Protein AF-A0A1B6G6B0-F1 (afdb_monomer_lite)

Organism: NCBI:txid1464854

Secondary structure (DSSP, 8-state):
-HHHHHHTTS---HHHHHHHHHHHHHHB-TTS-BPPPTTTS-SS---HHHHHHHHHHHHHHHHHHH---SHHHHHHHHHHHHHHHHHTTT--SHHHHHHHHHHHHH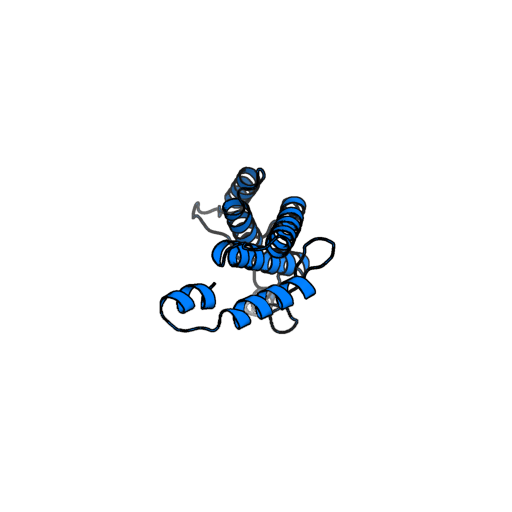TT-TTHHHHHHHHHHTSB-TTS-B--PPPPPTTGGGTSTT----

pLDDT: mean 80.86, std 14.21, range [38.62, 95.31]

InterPro domains:
  IPR008930 Terpenoid cyclases/protein prenyltransferase alpha-alpha toroid [SSF48239] (2-138)
  IPR011626 Alpha-macroglobulin-like, TED domain [PF07678] (2-141)
  IPR050473 Alpha-2-macroglobulin/Complement system [PTHR11412] (2-143)

Radius of gyration: 18.9 Å; chains: 1; bounding box: 62×33×46 Å

Sequence (150 aa):
DILSKAQSYLGIDPDILSQVKEWIRKRQKKDGSISPCALEASIDNATEMNQKIQMTAETLSTMITIGVESEEDNELVLKARYFLERNIYHVNDGCPLAMMSHALVLSNSELASLAMERLGNVSTNEEGDFGWPRPPENTDWLYEEGVSQT

Foldseek 3Di:
DVVLVCVVVDVDDVVVVVVVLVVQLVQQDPQLWHFDDPVPPDPAPDDSLLRRLLVLLVVLLVLLVSNDDDPSSVVSNVSSLNNLLVCVVVDLALNSLVSSLVSCVSVVHPCNVVSVVSNQVQQQDPVGDGHGDRDDDPPVVVPPPPPDDD

Structure (mmCIF, N/CA/C/O backbone):
data_AF-A0A1B6G6B0-F1
#
_entry.id   AF-A0A1B6G6B0-F1
#
loop_
_atom_site.group_PDB
_atom_site.id
_atom_site.type_symbol
_atom_site.label_atom_id
_atom_site.label_alt_id
_atom_site.label_comp_id
_atom_site.label_asym_id
_atom_site.label_entity_id
_atom_site.label_seq_id
_atom_site.pdbx_PDB_ins_code
_atom_site.Cartn_x
_atom_site.Cartn_y
_atom_site.Cartn_z
_atom_site.occupancy
_atom_site.B_iso_or_equiv
_atom_site.auth_seq_id
_atom_site.auth_comp_id
_atom_site.auth_asym_id
_atom_site.auth_atom_id
_atom_site.pdbx_PDB_model_num
ATOM 1 N N . ASP A 1 1 ? -3.749 -8.122 8.678 1.00 72.38 1 ASP A N 1
ATOM 2 C CA . ASP A 1 1 ? -4.432 -9.232 7.987 1.00 72.38 1 ASP A CA 1
ATOM 3 C C . ASP A 1 1 ? -4.472 -10.504 8.837 1.00 72.38 1 ASP A C 1
ATOM 5 O O . ASP A 1 1 ? -5.541 -10.912 9.263 1.00 72.38 1 ASP A O 1
ATOM 9 N N . ILE A 1 2 ? -3.324 -11.100 9.182 1.00 82.69 2 ILE A N 1
ATOM 10 C CA . ILE A 1 2 ? -3.288 -12.370 9.941 1.00 82.69 2 ILE A CA 1
ATOM 11 C C . ILE A 1 2 ? -4.063 -12.289 11.265 1.00 82.69 2 ILE A C 1
ATOM 13 O O . ILE A 1 2 ? -4.830 -13.194 11.579 1.00 82.69 2 ILE A O 1
ATOM 17 N N . LEU A 1 3 ? -3.908 -11.194 12.017 1.00 78.19 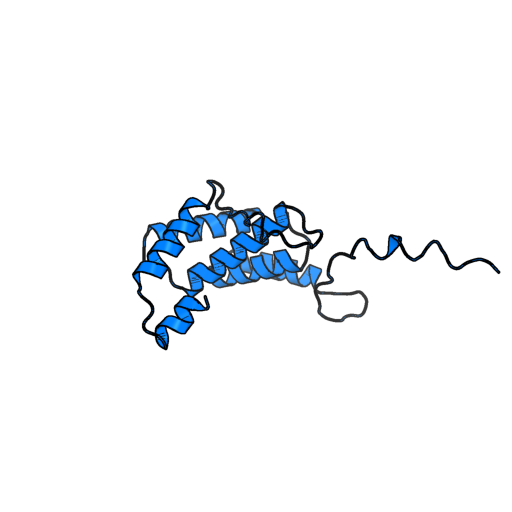3 LEU A N 1
ATOM 18 C CA . LEU A 1 3 ? -4.606 -11.007 13.293 1.00 78.19 3 LEU A CA 1
ATOM 19 C C . LEU A 1 3 ? -6.132 -10.944 13.138 1.00 78.19 3 LEU A C 1
ATOM 21 O O . LEU A 1 3 ? -6.830 -11.568 13.931 1.00 78.19 3 LEU A O 1
ATOM 25 N N . SER A 1 4 ? -6.662 -10.262 12.114 1.00 78.38 4 SER A N 1
ATOM 26 C CA . SER A 1 4 ? -8.118 -10.216 11.903 1.00 78.38 4 SER A CA 1
ATOM 27 C C . SER A 1 4 ? -8.656 -11.575 11.456 1.00 78.38 4 SER A C 1
ATOM 29 O O . SER A 1 4 ? -9.676 -12.031 11.962 1.00 78.38 4 SER A O 1
ATOM 31 N N . LYS A 1 5 ? -7.929 -12.290 10.588 1.00 82.25 5 LYS A N 1
ATOM 32 C CA . LYS A 1 5 ? -8.276 -13.671 10.212 1.00 82.25 5 LYS A CA 1
ATOM 33 C C . LYS A 1 5 ? -8.282 -14.594 11.429 1.00 82.25 5 LYS A C 1
ATOM 35 O O . LYS A 1 5 ? -9.218 -15.371 11.610 1.00 82.25 5 LYS A O 1
ATOM 40 N N . ALA A 1 6 ? -7.274 -14.480 12.291 1.00 80.25 6 ALA A N 1
ATOM 41 C CA . ALA A 1 6 ? -7.160 -15.272 13.507 1.00 80.25 6 ALA A CA 1
ATOM 42 C C . ALA A 1 6 ? -8.262 -14.958 14.531 1.00 80.25 6 ALA A C 1
ATOM 44 O O . ALA A 1 6 ? -8.681 -15.872 15.232 1.00 80.25 6 ALA A O 1
ATOM 45 N N . GLN A 1 7 ? -8.788 -13.728 14.581 1.00 77.38 7 GLN A N 1
ATOM 46 C CA . GLN A 1 7 ? -9.876 -13.345 15.494 1.00 77.38 7 GLN A CA 1
ATOM 47 C C . GLN A 1 7 ? -11.161 -14.162 15.274 1.00 77.38 7 GLN A C 1
ATOM 49 O O . GLN A 1 7 ? -11.928 -14.377 16.206 1.00 77.38 7 GLN A O 1
ATOM 54 N N . SER A 1 8 ? -11.387 -14.677 14.062 1.00 79.62 8 SER A N 1
ATOM 55 C CA . SER A 1 8 ? -12.525 -15.572 13.800 1.00 79.62 8 SER A CA 1
ATOM 56 C C . SER A 1 8 ? -12.383 -16.957 14.454 1.00 79.62 8 SER A C 1
ATOM 58 O O . SER A 1 8 ? -13.384 -17.636 14.674 1.00 79.62 8 SER A O 1
ATOM 60 N N . TYR A 1 9 ? -11.156 -17.362 14.800 1.00 82.94 9 TYR A N 1
ATOM 61 C CA . TYR A 1 9 ? -10.834 -18.665 15.397 1.00 82.94 9 TYR A CA 1
ATOM 62 C C . TYR A 1 9 ? -10.338 -18.563 16.847 1.00 82.94 9 TYR A C 1
ATOM 64 O O . TYR A 1 9 ? -10.383 -19.547 17.584 1.00 82.94 9 TYR A O 1
ATOM 72 N N . LEU A 1 10 ? -9.852 -17.391 17.261 1.00 80.88 10 LEU A N 1
ATOM 73 C CA . LEU A 1 10 ? -9.249 -17.113 18.561 1.00 80.88 10 LEU A CA 1
ATOM 74 C C . LEU A 1 10 ? -9.916 -15.884 19.185 1.00 80.88 10 LEU A C 1
ATOM 76 O O . LEU A 1 10 ? -10.184 -14.907 18.496 1.00 80.88 10 LEU A O 1
ATOM 80 N N . GLY A 1 11 ? -10.126 -15.896 20.504 1.00 73.94 11 GLY A N 1
ATOM 81 C CA . GLY A 1 11 ? -10.656 -14.749 21.250 1.00 73.94 11 GLY A CA 1
ATOM 82 C C . GLY A 1 11 ? -9.640 -13.611 21.378 1.00 73.94 11 GLY A C 1
ATOM 83 O O . GLY A 1 11 ? -9.117 -13.376 22.463 1.00 73.94 11 GLY A O 1
ATOM 84 N N . ILE A 1 12 ? -9.322 -12.944 20.268 1.00 78.06 12 ILE A N 1
ATOM 85 C CA . ILE A 1 12 ? -8.459 -11.759 20.237 1.00 78.06 12 ILE A CA 1
ATOM 86 C C . ILE A 1 12 ? -9.287 -10.543 20.657 1.00 78.06 12 ILE A C 1
ATOM 88 O O . ILE A 1 12 ? -10.375 -10.313 20.123 1.00 78.06 12 ILE A O 1
ATOM 92 N N . ASP A 1 13 ? -8.751 -9.767 21.600 1.00 80.38 13 ASP A N 1
ATOM 93 C CA . ASP A 1 13 ? -9.380 -8.544 22.096 1.00 80.38 13 ASP A CA 1
ATOM 94 C C . ASP A 1 13 ? -9.542 -7.513 20.954 1.00 80.38 13 ASP A C 1
ATOM 96 O O . ASP A 1 13 ? -8.540 -7.141 20.326 1.00 80.38 13 ASP A O 1
ATOM 100 N N . PRO A 1 14 ? -10.772 -7.047 20.656 1.00 78.88 14 PRO A N 1
ATOM 101 C CA . PRO A 1 14 ? -11.017 -6.040 19.620 1.00 78.88 14 PRO A CA 1
ATOM 102 C C . PRO A 1 14 ? -10.320 -4.696 19.892 1.00 78.88 14 PRO A C 1
ATOM 104 O O . PRO A 1 14 ? -10.069 -3.934 18.953 1.00 78.88 14 PRO A O 1
ATOM 107 N N . ASP A 1 15 ? -9.957 -4.401 21.142 1.00 85.50 15 ASP A N 1
ATOM 108 C CA . ASP A 1 15 ? -9.238 -3.175 21.487 1.00 85.50 15 ASP A CA 1
ATOM 109 C C . ASP A 1 15 ? -7.824 -3.148 20.884 1.00 85.50 15 ASP A C 1
ATOM 111 O O . ASP A 1 15 ? -7.349 -2.105 20.437 1.00 85.50 15 ASP A O 1
ATOM 115 N N . ILE A 1 16 ? -7.177 -4.311 20.747 1.00 85.44 16 ILE A N 1
ATOM 116 C CA . ILE A 1 16 ? -5.845 -4.413 20.132 1.00 85.44 16 ILE A CA 1
ATOM 117 C C . ILE A 1 16 ? -5.894 -3.954 18.671 1.00 85.44 16 ILE A C 1
ATOM 119 O O . ILE A 1 16 ? -5.019 -3.211 18.226 1.00 85.44 16 ILE A O 1
ATOM 123 N N . LEU A 1 17 ? -6.922 -4.360 17.919 1.00 82.69 17 LEU A N 1
ATOM 124 C CA . LEU A 1 17 ? -7.081 -3.939 16.525 1.00 82.69 17 LEU A CA 1
ATOM 125 C C . LEU A 1 17 ? -7.292 -2.428 16.422 1.00 82.69 17 LEU A C 1
ATOM 127 O O . LEU A 1 17 ? -6.673 -1.784 15.574 1.00 82.69 17 LEU A O 1
ATOM 131 N N . SER A 1 18 ? -8.092 -1.859 17.322 1.00 84.81 18 SER A N 1
ATOM 132 C CA . SER A 1 18 ? -8.326 -0.413 17.394 1.00 84.81 18 SER A CA 1
ATOM 133 C C . SER A 1 18 ? -7.035 0.358 17.691 1.00 84.81 18 SER A C 1
ATOM 135 O O . SER A 1 18 ? -6.718 1.336 17.013 1.00 84.81 18 SER A O 1
ATOM 137 N N . GLN A 1 19 ? -6.227 -0.121 18.639 1.00 88.69 19 GLN A N 1
ATOM 138 C CA . GLN A 1 19 ? -4.929 0.477 18.963 1.00 88.69 19 GLN A CA 1
ATOM 139 C C . GLN A 1 19 ? -3.931 0.391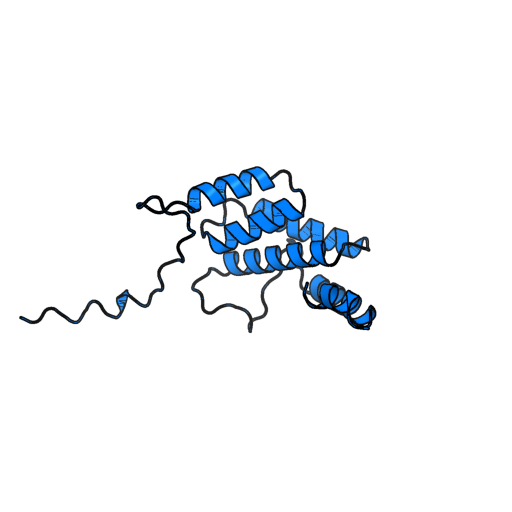 17.797 1.00 88.69 19 GLN A C 1
ATOM 141 O O . GLN A 1 19 ? -3.178 1.337 17.554 1.00 88.69 19 GLN A O 1
ATOM 146 N N . VAL A 1 20 ? -3.932 -0.714 17.043 1.00 88.31 20 VAL A N 1
ATOM 147 C CA . VAL A 1 20 ? -3.085 -0.870 15.850 1.00 88.31 20 VAL A CA 1
ATOM 148 C C . VAL A 1 20 ? -3.525 0.082 14.737 1.00 88.31 20 VAL A C 1
ATOM 150 O O . VAL A 1 20 ? -2.675 0.775 14.179 1.00 88.31 20 VAL A O 1
ATOM 153 N N . LYS A 1 21 ? -4.830 0.181 14.445 1.00 88.06 21 LYS A N 1
ATOM 154 C CA . LYS A 1 21 ? -5.375 1.151 13.474 1.00 88.06 21 LYS A CA 1
ATOM 155 C C . LYS A 1 21 ? -4.949 2.579 13.836 1.00 88.06 21 LYS A C 1
ATOM 157 O O . LYS A 1 21 ? -4.432 3.316 12.995 1.00 88.06 21 LYS A O 1
ATOM 162 N N . GLU A 1 22 ? -5.051 2.931 15.116 1.00 90.00 22 GLU A N 1
ATOM 163 C CA . GLU A 1 22 ? -4.635 4.237 15.627 1.00 90.00 22 GLU A CA 1
ATOM 164 C C . GLU A 1 22 ? -3.131 4.496 15.469 1.00 90.00 22 GLU A C 1
ATOM 166 O O . GLU A 1 22 ? -2.699 5.601 15.123 1.00 90.00 22 GLU A O 1
ATOM 171 N N . TRP A 1 23 ? -2.308 3.475 15.701 1.00 89.31 23 TRP A N 1
ATOM 172 C CA . TRP A 1 23 ? -0.867 3.560 15.494 1.00 89.31 23 TRP A CA 1
ATOM 173 C C . TRP A 1 23 ? -0.509 3.780 14.018 1.00 89.31 23 TRP A C 1
ATOM 175 O O . TRP A 1 23 ? 0.336 4.628 13.718 1.00 89.31 23 TRP A O 1
ATOM 185 N N . ILE A 1 24 ? -1.182 3.083 13.095 1.00 89.75 24 ILE A N 1
ATOM 186 C CA . ILE A 1 24 ? -0.994 3.269 11.647 1.00 89.75 24 ILE A CA 1
ATOM 187 C C . ILE A 1 24 ? -1.372 4.701 11.256 1.00 89.75 24 ILE A C 1
ATOM 189 O O . ILE A 1 24 ? -0.604 5.382 10.571 1.00 89.75 24 ILE A O 1
ATOM 193 N N . ARG A 1 25 ? -2.509 5.199 11.753 1.00 88.75 25 ARG A N 1
ATOM 194 C CA . ARG A 1 25 ? -2.990 6.561 11.487 1.00 88.75 25 ARG A CA 1
ATOM 195 C C . ARG A 1 25 ? -1.972 7.628 11.877 1.00 88.75 25 ARG A C 1
ATOM 197 O O . ARG A 1 25 ? -1.702 8.533 11.094 1.00 88.75 25 ARG A O 1
ATOM 204 N N . LYS A 1 26 ? -1.342 7.496 13.046 1.00 90.06 26 LYS A N 1
ATOM 205 C CA . LYS A 1 26 ? -0.299 8.430 13.516 1.00 90.06 26 LYS A CA 1
ATOM 206 C C . LYS A 1 26 ? 0.946 8.459 12.630 1.00 90.06 26 LYS A C 1
ATOM 208 O O . LYS A 1 26 ? 1.681 9.444 12.646 1.00 90.06 26 LYS A O 1
ATOM 213 N N . ARG A 1 27 ? 1.203 7.388 11.878 1.00 90.25 27 ARG A N 1
ATOM 214 C CA . ARG A 1 27 ? 2.346 7.279 10.962 1.00 90.25 27 ARG A CA 1
ATOM 215 C C . ARG A 1 27 ? 2.031 7.753 9.549 1.00 90.25 27 ARG A C 1
ATOM 217 O O . ARG A 1 27 ? 2.968 8.026 8.796 1.00 90.25 27 ARG A O 1
ATOM 224 N N . GLN A 1 28 ? 0.754 7.846 9.188 1.00 92.00 28 GLN A N 1
ATOM 225 C CA . GLN A 1 28 ? 0.357 8.355 7.887 1.00 92.00 28 GLN A CA 1
ATOM 226 C C . GLN A 1 28 ? 0.700 9.844 7.780 1.00 92.00 28 GLN A C 1
ATOM 228 O O . GLN A 1 28 ? 0.327 10.667 8.619 1.00 92.00 28 GLN A O 1
ATOM 233 N N . LYS A 1 29 ? 1.435 10.201 6.730 1.00 90.88 29 LYS A N 1
ATOM 234 C CA . LYS A 1 29 ? 1.796 11.588 6.439 1.00 90.88 29 LYS A CA 1
ATOM 235 C C . LYS A 1 29 ? 0.634 12.329 5.771 1.00 90.88 29 LYS A C 1
ATOM 237 O O . LYS A 1 29 ? -0.343 11.741 5.316 1.00 90.88 29 LYS A O 1
ATOM 242 N N . LYS A 1 30 ? 0.753 13.659 5.676 1.00 89.44 30 LYS A N 1
ATOM 243 C CA . LYS A 1 30 ? -0.263 14.524 5.042 1.00 89.44 30 LYS A CA 1
ATOM 244 C C . LYS A 1 30 ? -0.502 14.207 3.563 1.00 89.44 30 LYS A C 1
ATOM 246 O O . LYS A 1 30 ? -1.584 14.478 3.060 1.00 89.44 30 LYS A O 1
ATOM 251 N N . ASP A 1 31 ? 0.504 13.670 2.882 1.00 88.75 31 ASP A N 1
ATOM 252 C CA . ASP A 1 31 ? 0.421 13.223 1.490 1.00 88.75 31 ASP A CA 1
ATOM 253 C C . ASP A 1 31 ? -0.247 11.846 1.340 1.00 88.75 31 ASP A C 1
ATOM 255 O O . ASP A 1 31 ? -0.468 11.414 0.216 1.00 88.75 31 ASP A O 1
ATOM 259 N N . GLY A 1 32 ? -0.574 11.176 2.451 1.00 89.56 32 GLY A N 1
ATOM 260 C CA . GLY A 1 32 ? -1.171 9.844 2.493 1.00 89.56 32 GLY A CA 1
ATOM 261 C C . GLY A 1 32 ? -0.165 8.696 2.522 1.00 89.56 32 GLY A C 1
ATOM 262 O O . GLY A 1 32 ? -0.574 7.551 2.711 1.00 89.56 32 GLY A O 1
ATOM 263 N N . SER A 1 33 ? 1.133 8.994 2.399 1.00 90.44 33 SER A N 1
ATOM 264 C CA . SER A 1 33 ? 2.189 7.984 2.427 1.00 90.44 33 SER A CA 1
ATOM 265 C C . SER A 1 33 ? 2.418 7.429 3.829 1.00 90.44 33 SER A C 1
ATOM 267 O O . SER A 1 33 ? 2.313 8.133 4.840 1.00 90.44 33 SER A O 1
ATOM 269 N N . ILE A 1 34 ? 2.795 6.155 3.880 1.00 89.38 34 ILE A N 1
A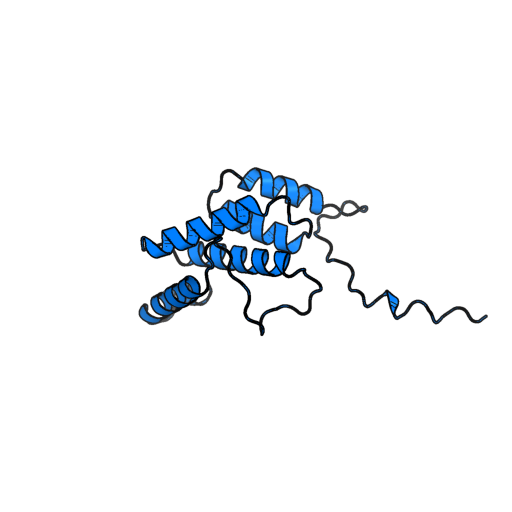TOM 270 C CA . ILE A 1 34 ? 3.249 5.485 5.093 1.00 89.38 34 ILE A CA 1
ATOM 271 C C . ILE A 1 34 ? 4.688 5.061 4.848 1.00 89.38 34 ILE A C 1
ATOM 273 O O . ILE A 1 34 ? 5.003 4.367 3.885 1.00 89.38 34 ILE A O 1
ATOM 277 N N . SER A 1 35 ? 5.591 5.553 5.693 1.00 82.62 35 SER A N 1
ATOM 278 C CA . SER A 1 35 ? 7.010 5.218 5.579 1.00 82.62 35 SER A CA 1
ATOM 279 C C . SER A 1 35 ? 7.314 3.957 6.398 1.00 82.62 35 SER A C 1
ATOM 281 O O . SER A 1 35 ? 6.817 3.846 7.532 1.00 82.62 35 SER A O 1
ATOM 283 N N . PRO A 1 36 ? 8.119 3.026 5.853 1.00 76.06 36 PRO A N 1
ATOM 284 C CA . PRO A 1 36 ? 8.538 1.836 6.583 1.00 76.06 36 PRO A CA 1
ATOM 285 C C . PRO A 1 36 ? 9.320 2.224 7.836 1.00 76.06 36 PRO A C 1
ATOM 287 O O . PRO A 1 36 ? 9.917 3.304 7.917 1.00 76.06 36 PRO A O 1
ATOM 290 N N . CYS A 1 37 ? 9.282 1.370 8.857 1.00 70.69 37 CYS A N 1
ATOM 291 C CA . CYS A 1 37 ? 10.162 1.555 10.001 1.00 70.69 37 CYS A CA 1
ATOM 292 C C . CYS A 1 37 ? 11.619 1.296 9.579 1.00 70.69 37 CYS A C 1
ATOM 294 O O . CYS A 1 37 ? 11.865 0.493 8.687 1.00 70.69 37 CYS A O 1
ATOM 296 N N . ALA A 1 38 ? 12.598 1.926 10.236 1.00 62.84 38 ALA A N 1
ATOM 297 C CA . ALA A 1 38 ? 14.015 1.758 9.881 1.00 62.84 38 ALA A CA 1
ATOM 298 C C . ALA A 1 38 ? 14.499 0.293 9.951 1.00 62.84 38 ALA A C 1
ATOM 300 O O . ALA A 1 38 ? 15.459 -0.067 9.283 1.00 62.84 38 ALA A O 1
ATOM 301 N N . LEU A 1 39 ? 13.819 -0.548 10.738 1.00 61.38 39 LEU A N 1
ATOM 302 C CA . LEU A 1 39 ? 14.086 -1.984 10.850 1.00 61.38 39 LEU A CA 1
ATOM 303 C C . LEU A 1 39 ? 13.481 -2.814 9.698 1.00 61.38 39 LEU A C 1
ATOM 305 O O . LEU A 1 39 ? 13.916 -3.932 9.461 1.00 61.38 39 LEU A O 1
ATOM 309 N N . GLU A 1 40 ? 12.481 -2.274 8.998 1.00 59.00 40 GLU A N 1
ATOM 310 C CA . GLU A 1 40 ? 11.732 -2.933 7.914 1.00 59.00 40 GLU A CA 1
ATOM 311 C C . GLU A 1 40 ? 12.194 -2.499 6.520 1.00 59.00 40 GLU A C 1
ATOM 313 O O . GLU A 1 40 ? 11.704 -3.026 5.524 1.00 59.00 40 GLU A O 1
ATOM 318 N N . ALA A 1 41 ? 13.103 -1.523 6.424 1.00 59.88 41 ALA A N 1
ATOM 319 C CA . ALA A 1 41 ? 13.707 -1.156 5.153 1.00 59.88 41 ALA A CA 1
ATOM 320 C C . ALA A 1 41 ? 14.479 -2.377 4.633 1.00 59.88 41 ALA A C 1
ATOM 322 O O . ALA A 1 41 ? 15.537 -2.722 5.162 1.00 59.88 41 ALA A O 1
ATOM 323 N N . SER A 1 42 ? 13.906 -3.072 3.649 1.00 55.75 42 SER A N 1
ATOM 324 C CA . SER A 1 42 ? 14.516 -4.248 3.038 1.00 55.75 42 SER A CA 1
ATOM 325 C C . SER A 1 42 ? 15.911 -3.908 2.514 1.00 55.75 42 SER A C 1
ATOM 327 O O . SER A 1 42 ? 16.129 -2.820 1.984 1.00 55.75 42 SER A O 1
ATOM 329 N N . ILE A 1 43 ? 16.822 -4.879 2.609 1.00 51.09 43 ILE A N 1
ATOM 330 C CA . ILE A 1 43 ? 18.192 -4.838 2.063 1.00 51.09 43 ILE A CA 1
ATOM 331 C C . ILE A 1 43 ? 18.182 -4.753 0.521 1.00 51.09 43 ILE A C 1
ATOM 333 O O . ILE A 1 43 ? 19.209 -4.508 -0.105 1.00 51.09 43 ILE A O 1
ATOM 337 N N . ASP A 1 44 ? 17.016 -4.911 -0.104 1.00 57.94 44 ASP A N 1
ATOM 338 C CA . ASP A 1 44 ? 16.835 -4.713 -1.534 1.00 57.94 44 ASP A CA 1
ATOM 339 C C . ASP A 1 44 ? 17.150 -3.259 -1.917 1.00 57.94 44 ASP A C 1
ATOM 341 O O . ASP A 1 44 ? 16.694 -2.321 -1.261 1.00 57.94 44 ASP A O 1
ATOM 345 N N . ASN A 1 45 ? 17.869 -3.072 -3.030 1.00 56.09 45 ASN A N 1
ATOM 346 C CA . ASN A 1 45 ? 18.244 -1.782 -3.638 1.00 56.09 45 ASN A CA 1
ATOM 347 C C . ASN A 1 45 ? 17.039 -0.924 -4.104 1.00 56.09 45 ASN A C 1
ATOM 349 O O . ASN A 1 45 ? 17.154 -0.088 -5.001 1.00 56.09 45 ASN A O 1
ATOM 353 N N . ALA A 1 46 ? 15.854 -1.141 -3.537 1.00 65.31 46 ALA A N 1
ATOM 354 C CA . ALA A 1 46 ? 14.663 -0.366 -3.792 1.00 65.31 46 ALA A CA 1
ATOM 355 C C . ALA A 1 46 ? 14.871 1.076 -3.314 1.00 65.31 46 ALA A C 1
ATOM 357 O O . ALA A 1 46 ? 15.224 1.334 -2.164 1.00 65.31 46 ALA A O 1
ATOM 358 N N . THR A 1 47 ? 14.607 2.030 -4.204 1.00 80.12 47 THR A N 1
ATOM 359 C CA . THR A 1 47 ? 14.610 3.453 -3.855 1.00 80.12 47 THR A CA 1
ATOM 360 C C . THR A 1 47 ? 13.670 3.734 -2.676 1.00 80.12 47 THR A C 1
ATOM 362 O O . THR A 1 47 ? 12.648 3.066 -2.502 1.00 80.12 47 THR A O 1
ATOM 365 N N . GLU A 1 48 ? 13.958 4.777 -1.891 1.00 82.94 48 GLU A N 1
ATOM 366 C CA . GLU A 1 48 ? 13.097 5.191 -0.769 1.00 82.94 48 GLU A CA 1
ATOM 367 C C . GLU A 1 48 ? 11.639 5.431 -1.222 1.00 82.94 48 GLU A C 1
ATOM 369 O O . GLU A 1 48 ? 10.685 5.180 -0.484 1.00 82.94 48 GLU A O 1
ATOM 374 N N . MET A 1 49 ? 11.454 5.891 -2.465 1.00 85.56 49 MET A N 1
ATOM 375 C CA . MET A 1 49 ? 10.140 6.072 -3.084 1.00 85.56 49 MET A CA 1
ATOM 376 C C . MET A 1 49 ? 9.413 4.736 -3.266 1.00 85.56 49 MET A C 1
ATOM 378 O O . MET A 1 49 ? 8.257 4.611 -2.862 1.00 85.56 49 MET A O 1
ATOM 382 N N . ASN A 1 50 ? 10.095 3.724 -3.806 1.00 86.44 50 ASN A N 1
ATOM 383 C CA . ASN A 1 50 ? 9.527 2.389 -3.977 1.00 86.44 50 ASN A CA 1
ATOM 384 C C . ASN A 1 50 ? 9.146 1.776 -2.635 1.00 86.44 50 ASN A C 1
ATOM 386 O O . ASN A 1 50 ? 8.037 1.275 -2.502 1.00 86.44 50 ASN A O 1
ATOM 390 N N . GLN A 1 51 ? 10.009 1.874 -1.624 1.00 86.62 51 GLN A N 1
ATOM 391 C CA . GLN A 1 51 ? 9.718 1.346 -0.289 1.00 86.62 51 GLN A CA 1
ATOM 392 C C . GLN A 1 51 ? 8.473 2.002 0.335 1.00 86.62 51 GLN A C 1
ATOM 394 O O . GLN A 1 51 ? 7.626 1.314 0.904 1.00 86.62 51 GLN A O 1
ATOM 399 N N . LYS A 1 52 ? 8.303 3.324 0.178 1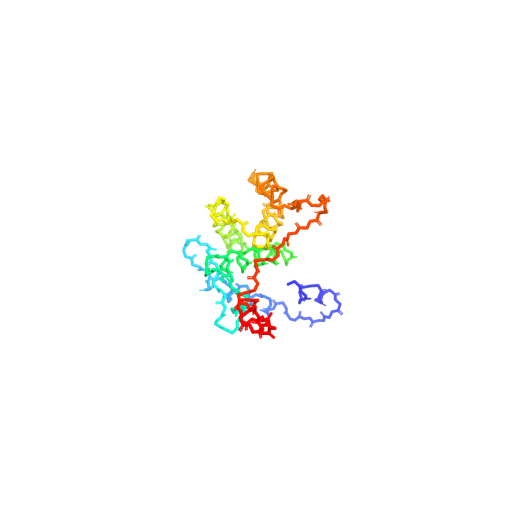.00 89.81 52 LYS A N 1
ATOM 400 C CA . LYS A 1 52 ? 7.085 4.033 0.618 1.00 89.81 52 LYS A CA 1
ATOM 401 C C . LYS A 1 52 ? 5.839 3.535 -0.105 1.00 89.81 52 LYS A C 1
ATOM 403 O O . LYS A 1 52 ? 4.794 3.382 0.522 1.00 89.81 52 LYS A O 1
ATOM 408 N N . ILE A 1 53 ? 5.932 3.297 -1.410 1.00 91.00 53 ILE A N 1
ATOM 409 C CA . ILE A 1 53 ? 4.802 2.826 -2.219 1.00 91.00 53 ILE A CA 1
ATOM 410 C C . ILE A 1 53 ? 4.417 1.404 -1.827 1.00 91.00 53 ILE A C 1
ATOM 412 O O . ILE A 1 53 ? 3.235 1.151 -1.616 1.00 91.00 53 ILE A O 1
ATOM 416 N N . GLN A 1 54 ? 5.396 0.517 -1.646 1.00 90.38 54 GLN A N 1
ATOM 417 C CA . GLN A 1 54 ? 5.175 -0.854 -1.178 1.00 90.38 54 GLN A CA 1
ATOM 418 C C . GLN A 1 54 ? 4.470 -0.859 0.179 1.00 90.38 54 GLN A C 1
ATOM 420 O O . GLN A 1 54 ? 3.371 -1.394 0.294 1.00 90.38 54 GLN A O 1
ATOM 425 N N . MET A 1 55 ? 5.035 -0.159 1.167 1.00 90.81 55 MET A N 1
ATOM 426 C CA . MET A 1 55 ? 4.470 -0.075 2.516 1.00 90.81 55 MET A CA 1
ATOM 427 C C . MET A 1 55 ? 3.057 0.528 2.515 1.00 90.81 55 MET A C 1
ATOM 429 O O . MET A 1 55 ? 2.156 0.042 3.201 1.00 90.81 55 MET A O 1
ATOM 433 N N . THR A 1 56 ? 2.830 1.576 1.718 1.00 93.44 56 THR A N 1
ATOM 434 C CA . THR A 1 56 ? 1.507 2.209 1.611 1.00 93.44 56 THR A CA 1
ATOM 435 C C . THR A 1 56 ? 0.494 1.273 0.945 1.00 93.44 56 THR A C 1
ATOM 437 O O . THR A 1 56 ? -0.636 1.169 1.419 1.00 93.44 56 THR A O 1
ATOM 440 N N . ALA A 1 57 ? 0.884 0.560 -0.114 1.00 93.75 57 ALA A N 1
ATOM 441 C CA . ALA A 1 57 ? 0.027 -0.391 -0.819 1.00 93.75 57 ALA A CA 1
ATOM 442 C C . ALA A 1 57 ? -0.316 -1.621 0.035 1.00 93.75 57 ALA A C 1
ATOM 444 O O . ALA A 1 57 ? -1.471 -2.056 0.065 1.00 93.75 57 ALA A O 1
ATOM 445 N N . GLU A 1 58 ? 0.657 -2.149 0.773 1.00 91.56 58 GLU A N 1
ATOM 446 C CA . GLU A 1 58 ? 0.456 -3.249 1.713 1.00 91.56 58 GLU A CA 1
ATOM 447 C C . GLU A 1 58 ? -0.473 -2.836 2.859 1.00 91.56 58 GLU A C 1
ATOM 449 O O . GLU A 1 58 ? -1.434 -3.545 3.178 1.00 91.56 58 GLU A O 1
ATOM 454 N N . THR A 1 59 ? -0.243 -1.653 3.436 1.00 92.12 59 THR A N 1
ATOM 455 C CA . THR A 1 59 ? -1.095 -1.126 4.506 1.00 92.12 59 THR A CA 1
ATOM 456 C C . THR A 1 59 ? -2.518 -0.887 4.010 1.00 92.12 59 THR A C 1
ATOM 458 O O . THR A 1 59 ? -3.466 -1.281 4.683 1.00 92.12 59 THR A O 1
ATOM 461 N N . LEU A 1 60 ? -2.690 -0.308 2.817 1.00 94.06 60 LEU A N 1
ATOM 462 C CA . LEU A 1 60 ? -4.003 -0.104 2.203 1.00 94.06 60 LEU A CA 1
ATOM 463 C C . LEU A 1 60 ? -4.738 -1.436 1.998 1.00 94.06 60 LEU A C 1
ATOM 465 O O . LEU A 1 60 ? -5.885 -1.577 2.418 1.00 94.06 60 LEU A O 1
ATOM 469 N N . SER A 1 61 ? -4.061 -2.428 1.414 1.00 93.19 61 SER A N 1
ATOM 470 C CA . SER A 1 61 ? -4.617 -3.773 1.205 1.00 93.19 61 SER A CA 1
ATOM 471 C C . SER A 1 61 ? -5.032 -4.412 2.534 1.00 93.19 61 SER A C 1
ATOM 473 O O . SER A 1 61 ? -6.109 -5.000 2.656 1.00 93.19 61 SER A O 1
ATOM 475 N N . THR A 1 62 ? -4.195 -4.247 3.558 1.00 91.06 62 THR A N 1
ATOM 476 C CA . THR A 1 62 ? -4.450 -4.755 4.905 1.00 91.06 62 THR A CA 1
ATOM 477 C C . THR A 1 62 ? -5.645 -4.068 5.560 1.00 91.06 62 THR A C 1
ATOM 479 O O . THR A 1 62 ? -6.490 -4.761 6.120 1.00 91.06 62 THR A O 1
ATOM 482 N N . MET A 1 63 ? -5.759 -2.742 5.466 1.00 90.56 63 MET A N 1
ATOM 483 C CA . MET A 1 63 ? -6.882 -1.986 6.035 1.00 90.56 63 MET A CA 1
ATOM 484 C C . MET A 1 63 ? -8.211 -2.373 5.381 1.00 90.56 63 MET A C 1
ATOM 486 O O . MET A 1 63 ? -9.188 -2.605 6.086 1.00 90.56 63 MET A O 1
ATOM 490 N N . ILE A 1 64 ? -8.235 -2.539 4.055 1.00 91.38 64 ILE A N 1
ATOM 491 C CA . ILE A 1 64 ? -9.432 -3.001 3.333 1.00 91.38 64 ILE A CA 1
ATOM 492 C C . ILE A 1 64 ? -9.823 -4.416 3.776 1.00 91.38 64 ILE A C 1
ATOM 494 O O . ILE A 1 64 ? -11.001 -4.689 3.982 1.00 91.38 64 ILE A O 1
ATOM 498 N N . THR A 1 65 ? -8.843 -5.302 3.970 1.00 88.25 65 THR A N 1
ATOM 499 C CA . THR A 1 65 ? -9.096 -6.692 4.387 1.00 88.25 65 THR A CA 1
ATOM 500 C C . THR A 1 65 ? -9.568 -6.799 5.839 1.00 88.25 65 THR A C 1
ATOM 502 O O . THR A 1 65 ? -10.401 -7.645 6.153 1.00 88.25 65 THR A O 1
ATOM 505 N N . ILE A 1 66 ? -9.039 -5.960 6.736 1.00 87.12 66 ILE A N 1
ATOM 506 C CA . ILE A 1 66 ? -9.492 -5.881 8.135 1.00 87.12 66 ILE A CA 1
ATOM 507 C C . ILE A 1 66 ? -10.905 -5.288 8.212 1.00 87.12 66 ILE A C 1
ATOM 509 O O . ILE A 1 66 ? -11.667 -5.662 9.098 1.00 87.12 66 ILE A O 1
ATOM 513 N N . GLY A 1 67 ? -11.256 -4.411 7.273 1.00 84.81 67 GLY A N 1
ATOM 514 C CA . GLY A 1 67 ? -12.538 -3.727 7.223 1.00 84.81 67 GLY A CA 1
ATOM 515 C C . GLY A 1 67 ? -12.430 -2.280 7.699 1.00 84.81 67 GLY A C 1
ATOM 516 O O . GLY A 1 67 ? -11.748 -1.960 8.678 1.00 84.81 67 GLY A O 1
ATOM 517 N N . VAL A 1 68 ? -13.128 -1.408 6.972 1.00 85.81 68 VAL A N 1
ATOM 518 C CA . VAL A 1 68 ? -13.256 0.025 7.253 1.00 85.81 68 VAL A CA 1
ATOM 519 C C . VAL A 1 68 ? -14.552 0.229 8.025 1.00 85.81 68 VAL A C 1
ATOM 521 O O . VAL A 1 68 ? -15.634 0.081 7.459 1.00 85.81 68 VAL A O 1
ATOM 524 N N . GLU A 1 69 ? -14.442 0.524 9.317 1.00 85.56 69 GLU A N 1
ATOM 525 C CA . GLU A 1 69 ? -15.599 0.576 10.224 1.00 85.56 69 GLU A CA 1
ATOM 526 C C . GLU A 1 69 ? -15.917 2.001 10.687 1.00 85.56 69 GLU A C 1
ATOM 528 O O . GLU A 1 69 ? -17.065 2.295 11.019 1.00 85.56 69 GLU A O 1
ATOM 533 N N . SER A 1 70 ? -14.922 2.894 10.685 1.00 88.12 70 SER A N 1
ATOM 534 C CA . SER A 1 70 ? -15.065 4.285 11.120 1.00 88.12 70 SER A CA 1
ATOM 535 C C . SER A 1 70 ? -14.773 5.300 10.008 1.00 88.12 70 SER A C 1
ATOM 537 O O . SER A 1 70 ? -14.219 4.976 8.953 1.00 88.12 70 SER A O 1
ATOM 539 N N . GLU A 1 71 ? -15.145 6.560 10.247 1.00 89.75 71 GLU A N 1
ATOM 540 C CA . GLU A 1 71 ? -14.829 7.665 9.337 1.00 89.75 71 GLU A CA 1
ATOM 541 C C . GLU A 1 71 ? -13.314 7.911 9.256 1.00 89.75 71 GLU A C 1
ATOM 543 O O . GLU A 1 71 ? -12.788 8.192 8.179 1.00 89.75 71 GLU A O 1
ATOM 548 N N . GLU A 1 72 ? -12.591 7.716 10.361 1.00 88.56 72 GLU A N 1
ATOM 549 C CA . GLU A 1 72 ? -11.131 7.815 10.407 1.00 88.56 72 GLU A CA 1
ATOM 550 C C . GLU A 1 72 ? -10.449 6.721 9.579 1.00 88.56 72 GLU A C 1
ATOM 552 O O . GLU A 1 72 ? -9.478 7.004 8.872 1.00 88.56 72 GLU A O 1
ATOM 557 N N . ASP A 1 73 ? -10.962 5.486 9.631 1.00 90.31 73 ASP A N 1
ATOM 558 C CA . ASP A 1 73 ? -10.472 4.386 8.795 1.00 90.31 73 ASP A CA 1
ATOM 559 C C . ASP A 1 73 ? -10.661 4.721 7.310 1.00 90.31 73 ASP A C 1
ATOM 561 O O . ASP A 1 73 ? -9.763 4.507 6.490 1.00 90.31 73 ASP A O 1
ATOM 565 N N . ASN A 1 74 ? -11.819 5.293 6.964 1.00 91.81 74 ASN A N 1
ATOM 566 C CA . ASN A 1 74 ? -12.122 5.695 5.597 1.00 91.81 74 ASN A CA 1
ATOM 567 C C . ASN A 1 74 ? -11.203 6.834 5.131 1.00 91.81 74 ASN A C 1
ATOM 569 O O . ASN A 1 74 ? -10.672 6.787 4.022 1.00 91.81 74 ASN A O 1
ATOM 573 N N . GLU A 1 75 ? -10.952 7.835 5.979 1.00 92.44 75 GLU A N 1
ATOM 574 C CA . GLU A 1 75 ? -10.018 8.921 5.673 1.00 92.44 75 GLU A CA 1
ATOM 575 C C . GLU A 1 75 ? -8.596 8.390 5.420 1.00 92.44 75 GLU A C 1
ATOM 577 O O . GLU A 1 75 ? -7.936 8.800 4.458 1.00 92.44 75 GLU A O 1
ATOM 582 N N . LEU A 1 76 ? -8.135 7.443 6.242 1.00 91.69 76 LEU A N 1
ATOM 583 C CA . LEU A 1 76 ? -6.829 6.804 6.094 1.00 91.69 76 LEU A CA 1
ATOM 584 C C . LEU A 1 76 ? -6.716 6.066 4.756 1.00 91.69 76 LEU A C 1
ATOM 586 O O . LEU A 1 76 ?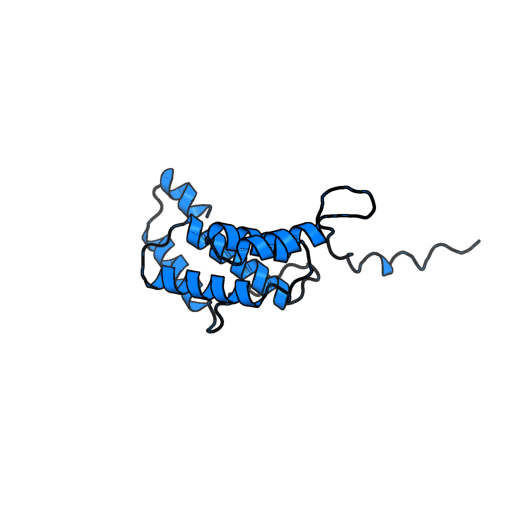 -5.740 6.262 4.023 1.00 91.69 76 LEU A O 1
ATOM 590 N N . VAL A 1 77 ? -7.728 5.265 4.417 1.00 93.81 77 VAL A N 1
ATOM 591 C CA . VAL A 1 77 ? -7.814 4.518 3.154 1.00 93.81 77 VAL A CA 1
ATOM 592 C C . VAL A 1 77 ? -7.830 5.460 1.951 1.00 93.81 77 VAL A C 1
ATOM 594 O O . VAL A 1 77 ? -7.069 5.255 1.004 1.00 93.81 77 VAL A O 1
ATOM 597 N N . LEU A 1 78 ? -8.630 6.530 1.993 1.00 94.06 78 LEU A N 1
ATOM 598 C CA . LEU A 1 78 ? -8.722 7.507 0.906 1.00 94.06 78 LEU A CA 1
ATOM 599 C C . LEU A 1 78 ? -7.398 8.239 0.673 1.00 94.06 78 LEU A C 1
ATOM 601 O O . LEU A 1 78 ? -6.970 8.383 -0.473 1.00 94.06 78 LEU A O 1
ATOM 605 N N . LYS A 1 79 ? -6.718 8.663 1.743 1.00 94.75 79 LYS A N 1
ATOM 606 C CA . LYS A 1 79 ? -5.399 9.305 1.651 1.00 94.75 79 LYS A CA 1
ATOM 607 C C . LYS A 1 79 ? -4.349 8.364 1.065 1.00 94.75 79 LYS A C 1
ATOM 609 O O . LYS A 1 79 ? -3.600 8.770 0.178 1.00 94.75 79 LYS A O 1
ATOM 614 N N . ALA A 1 80 ? -4.310 7.113 1.524 1.00 94.69 80 ALA A N 1
ATOM 615 C CA . ALA A 1 80 ? -3.375 6.112 1.014 1.00 94.69 80 ALA A CA 1
ATOM 616 C C . ALA A 1 80 ? -3.636 5.802 -0.468 1.00 94.69 80 ALA A C 1
ATOM 618 O O . ALA A 1 80 ? -2.699 5.770 -1.265 1.00 94.69 80 ALA A O 1
ATOM 619 N N . ARG A 1 81 ? -4.907 5.656 -0.865 1.00 94.94 81 ARG A N 1
ATOM 620 C CA . ARG A 1 81 ? -5.293 5.468 -2.270 1.00 94.94 81 ARG A CA 1
ATOM 621 C C . ARG A 1 81 ? -4.849 6.646 -3.133 1.00 94.94 81 ARG A C 1
ATOM 623 O O . ARG A 1 81 ? -4.180 6.440 -4.140 1.00 94.94 81 ARG A O 1
ATOM 630 N N . TYR A 1 82 ? -5.142 7.872 -2.704 1.00 95.12 82 TYR A N 1
ATOM 631 C CA . TYR A 1 82 ? -4.758 9.086 -3.425 1.00 95.12 82 TYR A CA 1
ATOM 632 C C . TYR A 1 82 ? -3.238 9.214 -3.599 1.00 95.12 82 TYR A C 1
ATOM 634 O O . TYR A 1 82 ? -2.758 9.633 -4.653 1.00 95.12 82 TYR A O 1
ATOM 642 N N . PHE A 1 83 ? -2.460 8.820 -2.587 1.00 94.75 83 PHE A N 1
ATOM 643 C CA . PHE A 1 83 ? -1.006 8.760 -2.700 1.00 94.75 83 PHE A CA 1
ATOM 644 C C . PHE A 1 83 ? -0.564 7.794 -3.806 1.00 94.75 83 PHE A C 1
ATOM 646 O O . PHE A 1 83 ? 0.251 8.165 -4.650 1.00 94.75 83 PHE A O 1
ATOM 653 N N . LEU A 1 84 ? -1.109 6.577 -3.831 1.00 94.19 84 LEU A N 1
ATOM 654 C CA . LEU A 1 84 ? -0.765 5.570 -4.838 1.00 94.19 84 LEU A CA 1
ATOM 655 C C . LEU A 1 84 ? -1.157 6.018 -6.250 1.00 94.19 84 LEU A C 1
ATOM 657 O O . LEU A 1 84 ? -0.342 5.930 -7.162 1.00 94.19 84 LEU A O 1
ATOM 661 N N . GLU A 1 85 ? -2.355 6.580 -6.417 1.00 94.50 85 GLU A N 1
ATOM 662 C CA . GLU A 1 85 ? -2.860 7.093 -7.698 1.00 94.50 85 GLU A CA 1
ATOM 663 C C . GLU A 1 85 ? -1.926 8.144 -8.322 1.00 94.50 85 GLU A C 1
ATOM 665 O O . GLU A 1 85 ? -1.686 8.133 -9.529 1.00 94.50 85 GLU A O 1
ATOM 670 N N . ARG A 1 86 ? -1.326 9.016 -7.502 1.00 93.75 86 ARG A N 1
ATOM 671 C CA . ARG A 1 86 ? -0.356 10.027 -7.965 1.00 93.75 86 ARG A CA 1
ATOM 672 C C . ARG A 1 86 ? 1.024 9.452 -8.296 1.00 93.75 86 ARG A C 1
ATOM 674 O O . ARG A 1 86 ? 1.790 10.103 -9.006 1.00 93.75 86 ARG A O 1
ATOM 681 N N . ASN A 1 87 ? 1.345 8.272 -7.768 1.00 91.50 87 ASN A N 1
ATOM 682 C CA . ASN A 1 87 ? 2.649 7.616 -7.894 1.00 91.50 87 ASN A CA 1
ATOM 683 C C . ASN A 1 87 ? 2.657 6.403 -8.846 1.00 91.50 87 ASN A C 1
ATOM 685 O O . ASN A 1 87 ? 3.716 5.820 -9.093 1.00 91.50 87 ASN A O 1
ATOM 689 N N . ILE A 1 88 ? 1.537 6.114 -9.520 1.00 90.06 88 ILE A N 1
ATOM 690 C CA . ILE A 1 88 ? 1.561 5.536 -10.879 1.00 90.06 88 ILE A CA 1
ATOM 691 C C . ILE A 1 88 ? 2.519 6.416 -11.717 1.00 90.06 88 ILE A C 1
ATOM 693 O O . ILE A 1 88 ? 2.836 7.513 -11.314 1.00 90.06 88 ILE A O 1
ATOM 697 N N . TYR A 1 89 ? 3.068 6.029 -12.851 1.00 88.38 89 TYR A N 1
ATOM 698 C CA . TYR A 1 89 ? 4.128 6.762 -13.583 1.00 88.38 89 TYR A CA 1
ATOM 699 C C . TYR A 1 89 ? 5.490 6.923 -12.877 1.00 88.38 89 TYR A C 1
ATOM 701 O O . TYR A 1 89 ? 6.503 6.822 -13.558 1.00 88.38 89 TYR A O 1
ATOM 709 N N . HIS A 1 90 ? 5.564 7.111 -11.556 1.00 85.50 90 HIS A N 1
ATOM 710 C CA . HIS A 1 90 ? 6.838 7.259 -10.832 1.00 85.50 90 HIS A CA 1
ATOM 711 C C . HIS A 1 90 ? 7.531 5.918 -10.558 1.00 85.50 90 HIS A C 1
ATOM 713 O O . HIS A 1 90 ? 8.728 5.881 -10.289 1.00 85.50 90 HIS A O 1
ATOM 719 N N . VAL A 1 91 ? 6.781 4.818 -10.644 1.00 83.75 91 VAL A N 1
ATOM 720 C CA . VAL A 1 91 ? 7.278 3.457 -10.419 1.00 83.75 91 VAL A CA 1
ATOM 721 C C . VAL A 1 91 ? 7.410 2.713 -11.735 1.00 83.75 91 VAL A C 1
ATOM 723 O O . VAL A 1 91 ? 6.425 2.614 -12.477 1.00 83.75 91 VAL A O 1
ATOM 726 N N . ASN A 1 92 ? 8.595 2.151 -11.966 1.00 81.00 92 ASN A N 1
ATOM 727 C CA . ASN A 1 92 ? 8.894 1.264 -13.094 1.00 81.00 92 ASN A CA 1
ATOM 728 C C . ASN A 1 92 ? 9.304 -0.148 -12.651 1.00 81.00 92 ASN A C 1
ATOM 730 O O . ASN A 1 92 ? 9.299 -1.061 -13.468 1.00 81.00 92 ASN A O 1
ATOM 734 N N . ASP A 1 93 ? 9.608 -0.345 -11.368 1.00 82.12 93 ASP A N 1
ATOM 735 C CA . ASP A 1 93 ? 9.972 -1.660 -10.850 1.00 82.12 93 ASP A CA 1
ATOM 736 C C . ASP A 1 93 ? 8.736 -2.550 -10.692 1.00 82.12 93 ASP A C 1
ATOM 738 O O . ASP A 1 93 ? 7.692 -2.117 -10.191 1.00 82.12 93 ASP A O 1
ATOM 742 N N . GLY A 1 94 ? 8.862 -3.819 -11.082 1.00 83.94 94 GLY A N 1
ATOM 743 C CA . GLY A 1 94 ? 7.725 -4.738 -11.123 1.00 83.94 94 GLY A CA 1
ATOM 744 C C . GLY A 1 94 ? 7.092 -5.003 -9.753 1.00 83.94 94 GLY A C 1
ATOM 745 O O . GLY A 1 94 ? 5.874 -4.964 -9.626 1.00 83.94 94 GLY A O 1
ATOM 746 N N . CYS A 1 95 ? 7.897 -5.191 -8.702 1.00 84.06 95 CYS A N 1
ATOM 747 C CA . CYS A 1 95 ? 7.406 -5.477 -7.346 1.00 84.06 95 CYS A CA 1
ATOM 748 C C . CYS A 1 95 ? 6.525 -4.351 -6.741 1.00 84.06 95 CYS A C 1
ATOM 750 O O . CYS A 1 95 ? 5.363 -4.614 -6.411 1.00 84.06 95 CYS A O 1
ATOM 752 N N . PRO A 1 96 ? 6.991 -3.086 -6.624 1.00 88.12 96 PRO A N 1
ATOM 753 C CA . PRO A 1 96 ? 6.148 -1.988 -6.138 1.00 88.12 96 PRO A CA 1
ATOM 754 C C . PRO A 1 96 ? 4.941 -1.715 -7.041 1.00 88.12 96 PRO A C 1
ATOM 756 O O . PRO A 1 96 ? 3.868 -1.385 -6.534 1.00 88.12 96 PRO A O 1
ATOM 759 N N . LEU A 1 97 ? 5.080 -1.886 -8.360 1.00 89.88 97 LEU A N 1
ATOM 760 C CA . LEU A 1 97 ? 3.970 -1.720 -9.296 1.00 89.88 97 LEU A CA 1
ATOM 761 C C . LEU A 1 97 ? 2.901 -2.806 -9.112 1.00 89.88 97 LEU A C 1
ATOM 763 O O . LEU A 1 97 ? 1.711 -2.495 -9.170 1.00 89.88 97 LEU A O 1
ATOM 767 N N . ALA A 1 98 ? 3.301 -4.048 -8.831 1.00 90.06 98 ALA A N 1
ATOM 768 C CA . ALA A 1 98 ? 2.390 -5.156 -8.558 1.00 90.06 98 ALA A CA 1
ATOM 769 C C . ALA A 1 98 ? 1.589 -4.919 -7.273 1.00 90.06 98 ALA A C 1
ATOM 771 O O . ALA A 1 98 ? 0.360 -5.000 -7.291 1.00 90.06 98 ALA A O 1
ATOM 772 N N . MET A 1 99 ? 2.264 -4.550 -6.177 1.00 91.12 99 MET A N 1
ATOM 773 C CA . MET A 1 99 ? 1.600 -4.229 -4.909 1.00 91.12 99 MET A CA 1
ATOM 774 C C . MET A 1 99 ? 0.639 -3.049 -5.044 1.00 91.12 99 MET A C 1
ATOM 776 O O . MET A 1 99 ? -0.499 -3.120 -4.583 1.00 91.12 99 MET A O 1
ATOM 780 N N . MET A 1 100 ? 1.072 -1.978 -5.714 1.00 93.12 100 MET A N 1
ATOM 781 C CA . MET A 1 100 ? 0.226 -0.818 -5.980 1.00 93.12 100 MET A CA 1
ATOM 782 C C . MET A 1 100 ? -1.003 -1.198 -6.812 1.00 93.12 100 MET A C 1
ATOM 784 O O . MET A 1 100 ? -2.115 -0.825 -6.452 1.00 93.12 100 MET A O 1
ATOM 788 N N . SER A 1 101 ? -0.822 -1.972 -7.885 1.00 93.56 101 SER A N 1
ATOM 789 C CA . SER A 1 101 ? -1.927 -2.424 -8.740 1.00 93.56 101 SER A CA 1
ATOM 790 C C . SER A 1 101 ? -2.927 -3.268 -7.953 1.00 93.56 101 SER A C 1
ATOM 792 O O . SER A 1 101 ? -4.126 -3.015 -8.019 1.00 93.56 101 SER A O 1
ATOM 794 N N . HIS A 1 102 ? -2.439 -4.209 -7.142 1.00 93.75 102 HIS A N 1
ATOM 795 C CA . HIS A 1 102 ? -3.275 -5.020 -6.260 1.00 93.75 102 HIS A CA 1
ATOM 796 C C . HIS A 1 102 ? -4.090 -4.153 -5.285 1.00 93.75 102 HIS A C 1
ATOM 798 O O . HIS A 1 102 ? -5.306 -4.307 -5.183 1.00 93.75 102 HIS A O 1
ATOM 804 N N . ALA A 1 103 ? -3.451 -3.188 -4.622 1.00 94.94 103 ALA A N 1
ATOM 805 C CA . ALA A 1 103 ? -4.123 -2.301 -3.675 1.00 94.94 103 ALA A CA 1
ATOM 806 C C . ALA A 1 103 ? -5.157 -1.372 -4.349 1.00 94.94 103 ALA A C 1
ATOM 808 O O . ALA A 1 103 ? -6.227 -1.109 -3.792 1.00 94.94 103 ALA A O 1
ATOM 809 N N . LEU A 1 104 ? -4.876 -0.888 -5.563 1.00 94.81 104 LEU A N 1
ATOM 810 C CA . LEU A 1 104 ? -5.806 -0.063 -6.345 1.00 94.81 104 LEU A CA 1
ATOM 811 C C . LEU A 1 104 ? -7.028 -0.858 -6.820 1.00 94.81 104 LEU A C 1
ATOM 813 O O . LEU A 1 104 ? -8.144 -0.342 -6.767 1.00 94.81 104 LEU A O 1
ATOM 817 N N . VAL A 1 105 ? -6.833 -2.119 -7.215 1.00 95.31 105 VAL A N 1
ATOM 818 C CA . VAL A 1 105 ? -7.930 -3.039 -7.549 1.00 95.31 105 VAL A CA 1
ATOM 819 C C . VAL A 1 105 ? -8.799 -3.303 -6.319 1.00 95.31 105 VAL A C 1
ATOM 821 O O . VAL A 1 105 ? -10.018 -3.165 -6.395 1.00 95.31 105 VAL A O 1
ATOM 824 N N . LEU A 1 106 ? -8.192 -3.602 -5.164 1.00 93.25 106 LEU A N 1
ATOM 825 C CA . LEU A 1 106 ? -8.931 -3.822 -3.914 1.00 93.25 106 LEU A CA 1
ATOM 826 C C . LEU A 1 106 ? -9.719 -2.587 -3.457 1.00 93.25 106 LEU A C 1
ATOM 828 O O . LEU A 1 106 ? -10.801 -2.719 -2.894 1.00 93.25 106 LEU A O 1
ATOM 832 N N . SER A 1 107 ? -9.190 -1.388 -3.701 1.00 92.00 107 SER A N 1
ATOM 833 C CA . SER A 1 107 ? -9.839 -0.121 -3.334 1.00 92.00 107 SER A CA 1
ATOM 834 C C . SER A 1 107 ? -10.832 0.407 -4.377 1.00 92.00 107 SER A C 1
ATOM 836 O O . SER A 1 107 ? -11.354 1.514 -4.203 1.00 92.00 107 SER A O 1
ATOM 838 N N . ASN A 1 108 ? -11.097 -0.369 -5.438 1.00 91.00 108 ASN A N 1
ATOM 839 C CA . ASN A 1 108 ? -11.978 -0.027 -6.556 1.00 91.00 108 ASN A CA 1
ATOM 840 C C . ASN A 1 108 ? -11.675 1.362 -7.156 1.00 91.00 108 ASN A C 1
ATOM 842 O O . ASN A 1 108 ? -12.578 2.168 -7.387 1.00 91.00 108 ASN A O 1
ATOM 846 N N . SER A 1 109 ? -10.387 1.670 -7.344 1.00 92.69 109 SER A N 1
ATOM 847 C CA . SER A 1 109 ? -9.939 2.916 -7.974 1.00 92.69 109 SER A CA 1
ATOM 848 C C . SER A 1 109 ? -10.215 2.904 -9.480 1.00 92.69 109 SER A C 1
ATOM 850 O O . SER A 1 109 ? -10.004 1.895 -10.153 1.00 92.69 109 SER A O 1
ATOM 852 N N . GLU A 1 110 ? -10.593 4.052 -10.042 1.00 92.31 110 GLU A N 1
ATOM 853 C CA . GLU A 1 110 ? -10.735 4.230 -11.495 1.00 92.31 110 GLU A CA 1
ATOM 854 C C . GLU A 1 110 ? -9.404 4.026 -12.242 1.00 92.31 110 GLU A C 1
ATOM 856 O O . GLU A 1 110 ? -9.397 3.634 -13.409 1.00 92.31 110 GLU A O 1
ATOM 861 N N . LEU A 1 111 ? -8.268 4.229 -11.560 1.00 92.88 111 LEU A N 1
ATOM 862 C CA . LEU A 1 111 ? -6.926 4.045 -12.121 1.00 92.88 111 LEU A CA 1
ATOM 863 C C . LEU A 1 111 ? -6.406 2.605 -12.008 1.00 92.88 111 LEU A C 1
ATOM 865 O O . LEU A 1 111 ? -5.272 2.332 -12.405 1.00 92.88 111 LEU A O 1
ATOM 869 N N . ALA A 1 112 ? -7.209 1.672 -11.488 1.00 92.62 112 ALA A N 1
ATOM 870 C CA . ALA A 1 112 ? -6.813 0.272 -11.367 1.00 92.62 112 ALA A CA 1
ATOM 871 C C . ALA A 1 112 ? -6.492 -0.360 -12.734 1.00 92.62 112 ALA A C 1
ATOM 873 O O . ALA A 1 112 ? -5.500 -1.075 -12.867 1.00 92.62 112 ALA A O 1
ATOM 874 N N . SER A 1 113 ? -7.283 -0.044 -13.763 1.00 91.50 113 SER A N 1
ATOM 875 C CA . SER A 1 113 ? -7.074 -0.513 -15.141 1.00 91.50 113 SER A CA 1
ATOM 876 C C . SER A 1 113 ? -5.726 -0.054 -15.706 1.00 91.50 113 SER A C 1
ATOM 878 O O . SER A 1 113 ? -4.954 -0.866 -16.211 1.00 91.50 113 SER A O 1
ATOM 880 N N . LEU A 1 114 ? -5.404 1.228 -15.531 1.00 92.31 114 LEU A N 1
ATOM 881 C CA . LEU A 1 114 ? -4.127 1.816 -15.925 1.00 92.31 114 LEU A CA 1
ATOM 882 C C . LEU A 1 114 ? -2.949 1.176 -15.175 1.00 92.31 114 LEU A C 1
ATOM 884 O O . LEU A 1 114 ? -1.909 0.895 -15.768 1.00 92.31 114 LEU A O 1
ATOM 888 N N . ALA A 1 115 ? -3.091 0.944 -13.868 1.00 90.44 115 ALA A N 1
ATOM 889 C CA . ALA A 1 115 ? -2.051 0.298 -13.073 1.00 90.44 115 ALA A CA 1
ATOM 890 C C . ALA A 1 115 ? -1.763 -1.129 -13.576 1.00 90.44 115 ALA A C 1
ATOM 892 O O . ALA A 1 115 ? -0.598 -1.486 -13.758 1.00 90.44 115 ALA A O 1
ATOM 893 N N . MET A 1 116 ? -2.812 -1.897 -13.889 1.00 89.81 116 MET A N 1
ATOM 894 C CA . MET A 1 116 ? -2.695 -3.237 -14.473 1.00 89.81 116 MET A CA 1
ATOM 895 C C . MET A 1 116 ? -2.054 -3.233 -15.863 1.00 89.81 116 MET A C 1
ATOM 897 O O . MET A 1 116 ? -1.203 -4.077 -16.133 1.00 89.81 116 MET A O 1
ATOM 901 N N . GLU A 1 117 ? -2.421 -2.288 -16.731 1.00 90.25 117 GLU A N 1
ATOM 902 C CA . GLU A 1 117 ? -1.800 -2.134 -18.052 1.00 90.25 117 GLU A CA 1
ATOM 903 C C . GLU A 1 117 ? -0.292 -1.903 -17.918 1.00 90.25 117 GLU A C 1
ATOM 905 O O . GLU A 1 117 ? 0.515 -2.599 -18.534 1.00 90.25 117 GLU A O 1
ATOM 910 N N . ARG A 1 118 ? 0.109 -0.977 -17.036 1.00 88.50 118 ARG A N 1
ATOM 911 C CA . ARG A 1 118 ? 1.532 -0.725 -16.789 1.00 88.50 118 ARG A CA 1
ATOM 912 C C . ARG A 1 118 ? 2.238 -1.944 -16.214 1.00 88.50 118 ARG A C 1
ATOM 914 O O . ARG A 1 118 ? 3.371 -2.210 -16.595 1.00 88.50 118 ARG A O 1
ATOM 921 N N . LEU A 1 119 ? 1.591 -2.677 -15.312 1.00 87.94 119 LEU A N 1
ATOM 922 C CA . LEU A 1 119 ? 2.162 -3.893 -14.746 1.00 87.94 119 LEU A CA 1
ATOM 923 C C . LEU A 1 119 ? 2.390 -4.973 -15.813 1.00 87.94 119 LEU A C 1
ATOM 925 O O . LEU A 1 119 ? 3.417 -5.649 -15.768 1.00 87.94 119 LEU A O 1
ATOM 929 N N . GLY A 1 120 ? 1.470 -5.103 -16.775 1.00 85.25 120 GLY A N 1
ATOM 930 C CA . GLY A 1 120 ? 1.613 -6.003 -17.924 1.00 85.25 120 GLY A CA 1
ATOM 931 C C . GLY A 1 120 ? 2.762 -5.601 -18.851 1.00 85.25 120 GLY A C 1
ATOM 932 O O . GLY A 1 120 ? 3.519 -6.450 -19.314 1.00 85.25 120 GLY A O 1
ATOM 933 N N . ASN A 1 121 ? 2.985 -4.301 -19.044 1.00 84.31 121 ASN A N 1
ATOM 934 C CA . ASN A 1 121 ? 4.132 -3.820 -19.822 1.00 84.31 121 ASN A CA 1
ATOM 935 C C . ASN A 1 121 ? 5.485 -4.165 -19.170 1.00 84.31 121 ASN A C 1
ATOM 937 O O . ASN A 1 121 ? 6.491 -4.254 -19.865 1.00 84.31 121 ASN A O 1
ATOM 941 N N . VAL A 1 122 ? 5.515 -4.375 -17.848 1.00 82.56 122 VAL A N 1
ATOM 942 C CA . VAL A 1 122 ? 6.723 -4.735 -17.080 1.00 82.56 122 VAL A CA 1
ATOM 943 C C . VAL A 1 122 ? 6.856 -6.258 -16.887 1.00 82.56 122 VAL A C 1
ATOM 945 O O . VAL A 1 122 ? 7.878 -6.725 -16.397 1.00 82.56 122 VAL A O 1
ATOM 948 N N . SER A 1 123 ? 5.847 -7.056 -17.261 1.00 75.94 123 SER A N 1
ATOM 949 C CA . SER A 1 123 ? 5.786 -8.495 -16.954 1.00 75.94 123 SER A CA 1
ATOM 950 C C . SER A 1 123 ? 6.407 -9.422 -18.002 1.00 75.94 123 SER A C 1
ATOM 952 O O . SER A 1 123 ? 6.239 -10.636 -17.897 1.00 75.94 123 SER A O 1
ATOM 954 N N . THR A 1 124 ? 7.028 -8.882 -19.051 1.00 70.12 124 THR A N 1
ATOM 955 C CA . THR A 1 124 ? 7.489 -9.678 -20.199 1.00 70.12 124 THR A CA 1
ATOM 956 C C . THR A 1 124 ? 9.010 -9.641 -20.268 1.00 70.12 124 THR A C 1
ATOM 958 O O . THR A 1 124 ? 9.586 -8.561 -20.398 1.00 70.12 124 THR A O 1
ATOM 961 N N . ASN A 1 125 ? 9.660 -10.803 -20.178 1.00 64.69 125 ASN A N 1
ATOM 962 C CA . ASN A 1 125 ? 11.082 -10.940 -20.496 1.00 64.69 125 ASN A CA 1
ATOM 963 C C . ASN A 1 125 ? 11.278 -11.240 -22.000 1.00 64.69 125 ASN A C 1
ATOM 965 O O . ASN A 1 125 ? 10.327 -11.557 -22.714 1.00 64.69 125 ASN A O 1
ATOM 969 N N . GLU A 1 126 ? 12.511 -11.127 -22.501 1.00 62.59 126 GLU A N 1
ATOM 970 C CA . GLU A 1 126 ? 12.838 -11.338 -23.927 1.00 62.59 126 GLU A CA 1
ATOM 971 C C . GLU A 1 126 ? 12.548 -12.771 -24.420 1.00 62.59 126 GLU A C 1
ATOM 973 O O . GLU A 1 126 ? 12.430 -13.007 -25.622 1.00 62.59 126 GLU A O 1
ATOM 978 N N . GLU A 1 127 ? 12.384 -13.716 -23.494 1.00 63.66 127 GLU A N 1
ATOM 979 C CA . GLU A 1 127 ? 12.125 -15.136 -23.750 1.00 63.66 127 GLU A CA 1
ATOM 980 C C . GLU A 1 127 ? 10.622 -15.478 -23.789 1.00 63.66 127 GLU A C 1
ATOM 982 O O . GLU A 1 127 ? 10.251 -16.596 -24.141 1.00 63.66 127 GLU A O 1
ATOM 987 N N . GLY A 1 128 ? 9.743 -14.509 -23.503 1.00 62.31 128 GLY A N 1
ATOM 988 C CA . GLY A 1 128 ? 8.288 -14.688 -23.527 1.00 62.31 128 GLY A CA 1
ATOM 989 C C . GLY A 1 128 ? 7.698 -15.335 -22.269 1.00 62.31 128 GLY A C 1
ATOM 990 O O . GLY A 1 128 ? 6.504 -15.643 -22.254 1.00 62.31 128 GLY A O 1
ATOM 991 N N . ASP A 1 129 ? 8.493 -15.502 -21.213 1.00 70.56 129 ASP A N 1
ATOM 992 C CA . ASP A 1 129 ? 8.018 -15.943 -19.908 1.00 70.56 129 ASP A CA 1
ATOM 993 C C . ASP A 1 129 ? 7.402 -14.772 -19.131 1.00 70.56 129 ASP A C 1
ATOM 995 O O . ASP A 1 129 ? 7.923 -13.653 -19.075 1.00 70.56 129 ASP A O 1
ATOM 999 N N . PHE A 1 130 ? 6.263 -15.046 -18.494 1.00 74.88 130 PHE A N 1
ATOM 1000 C CA . PHE A 1 130 ? 5.594 -14.083 -17.632 1.00 74.88 130 PHE A CA 1
ATOM 1001 C C . PHE A 1 130 ? 6.319 -13.987 -16.288 1.00 74.88 130 PHE A C 1
ATOM 1003 O O . PHE A 1 130 ? 6.339 -14.941 -15.506 1.00 74.88 130 PHE A O 1
ATOM 1010 N N . GLY A 1 131 ? 6.866 -12.815 -15.988 1.00 70.88 131 GLY A N 1
ATOM 1011 C CA . GLY A 1 131 ? 7.529 -12.560 -14.719 1.00 70.88 131 GLY A CA 1
ATOM 1012 C C . GLY A 1 131 ? 7.941 -11.106 -14.558 1.00 70.88 131 GLY A C 1
ATOM 1013 O O . GLY A 1 131 ? 8.091 -10.366 -15.524 1.00 70.88 131 GLY A O 1
ATOM 1014 N N . TRP A 1 132 ? 8.139 -10.691 -13.310 1.00 75.12 132 TRP A N 1
ATOM 1015 C CA . TRP A 1 132 ? 8.677 -9.373 -12.992 1.00 75.12 132 TRP A CA 1
ATOM 1016 C C . TRP A 1 132 ? 10.126 -9.536 -12.538 1.00 75.12 132 TRP A C 1
ATOM 1018 O O . TRP A 1 132 ? 10.344 -9.991 -11.408 1.00 75.12 132 TRP A O 1
ATOM 1028 N N . PRO A 1 133 ? 11.114 -9.222 -13.396 1.00 65.06 133 PRO A N 1
ATOM 1029 C CA . PRO A 1 133 ? 12.513 -9.381 -13.037 1.00 65.06 133 PRO A CA 1
ATOM 1030 C C . PRO A 1 133 ? 12.831 -8.486 -11.840 1.00 65.06 133 PRO A C 1
ATOM 1032 O O . PRO A 1 133 ? 12.381 -7.338 -11.752 1.00 65.06 133 PRO A O 1
ATOM 1035 N N . ARG A 1 134 ? 13.593 -9.024 -10.886 1.00 64.56 134 ARG A N 1
ATOM 1036 C CA . ARG A 1 134 ? 14.161 -8.188 -9.829 1.00 64.56 134 ARG A CA 1
ATOM 1037 C C . ARG A 1 134 ? 15.248 -7.310 -10.454 1.00 64.56 134 ARG A C 1
ATOM 1039 O O . ARG A 1 134 ? 15.942 -7.790 -11.352 1.00 64.56 134 ARG A O 1
ATOM 1046 N N . PRO A 1 135 ? 15.412 -6.054 -10.003 1.00 59.97 135 PRO A N 1
ATOM 1047 C CA . PRO A 1 135 ? 16.588 -5.274 -10.361 1.00 59.97 135 PRO A CA 1
ATOM 1048 C C . PRO A 1 135 ? 17.843 -6.117 -10.092 1.00 59.97 135 PRO A C 1
ATOM 1050 O O . PRO A 1 135 ? 17.879 -6.776 -9.047 1.00 59.97 135 PRO A O 1
ATOM 1053 N N . PRO A 1 136 ? 18.827 -6.143 -11.008 1.00 56.97 136 PRO A N 1
ATOM 1054 C CA . PRO A 1 136 ? 20.034 -6.931 -10.815 1.00 56.97 136 PRO A CA 1
ATOM 1055 C C . PRO A 1 136 ? 20.674 -6.543 -9.482 1.00 56.97 136 PRO A C 1
ATOM 1057 O O . PRO A 1 136 ? 20.823 -5.357 -9.167 1.00 56.97 136 PRO A O 1
ATOM 1060 N N . GLU A 1 137 ? 20.998 -7.541 -8.664 1.00 55.09 137 GLU A N 1
ATOM 1061 C CA . GLU A 1 137 ? 21.768 -7.294 -7.458 1.00 55.09 137 GLU A CA 1
ATOM 1062 C C . GLU A 1 137 ? 23.135 -6.764 -7.906 1.00 55.09 137 GLU A C 1
ATOM 1064 O O . GLU A 1 137 ? 23.816 -7.376 -8.728 1.00 55.09 137 GLU A O 1
ATOM 1069 N N . ASN A 1 138 ? 23.549 -5.601 -7.394 1.00 52.50 138 ASN A N 1
ATOM 1070 C CA . ASN A 1 138 ? 24.892 -5.049 -7.602 1.00 52.50 138 ASN A CA 1
ATOM 1071 C C . ASN A 1 138 ? 25.962 -5.913 -6.892 1.00 52.50 138 ASN A C 1
ATOM 1073 O O . ASN A 1 138 ? 26.831 -5.391 -6.203 1.00 52.50 138 ASN A O 1
ATOM 1077 N N . THR A 1 139 ? 25.898 -7.231 -6.997 1.00 52.22 139 THR A N 1
ATOM 1078 C CA . THR A 1 139 ? 26.871 -8.207 -6.495 1.00 52.22 139 THR A CA 1
ATOM 1079 C C . THR A 1 139 ? 27.575 -8.922 -7.645 1.00 52.22 139 THR A C 1
ATOM 1081 O O . THR A 1 139 ? 28.698 -9.383 -7.453 1.00 52.22 139 THR A O 1
ATOM 1084 N N . ASP A 1 140 ? 27.008 -8.908 -8.855 1.00 54.38 140 ASP A N 1
ATOM 1085 C CA . ASP A 1 140 ? 27.612 -9.562 -10.025 1.00 54.38 140 ASP A CA 1
ATOM 1086 C C . ASP A 1 140 ? 28.824 -8.807 -10.603 1.00 54.38 140 ASP A C 1
ATOM 1088 O O . ASP A 1 140 ? 29.721 -9.420 -11.177 1.00 54.38 140 ASP A O 1
ATOM 1092 N N . TRP A 1 141 ? 28.952 -7.494 -10.369 1.00 56.72 141 TRP A N 1
ATOM 1093 C CA . TRP A 1 141 ? 30.128 -6.717 -10.808 1.00 56.72 141 TRP A CA 1
ATOM 1094 C C . TRP A 1 141 ? 31.421 -7.049 -10.043 1.00 56.72 141 TRP A C 1
ATOM 1096 O O . TRP A 1 141 ? 32.498 -6.623 -10.450 1.00 56.72 141 TRP A O 1
ATOM 1106 N N . LEU A 1 142 ? 31.338 -7.793 -8.935 1.00 52.44 142 LEU A N 1
ATOM 1107 C CA . LEU A 1 142 ? 32.487 -8.116 -8.084 1.00 52.44 142 LEU A CA 1
ATOM 1108 C C . LEU A 1 142 ? 33.172 -9.445 -8.438 1.00 52.44 142 LEU A C 1
ATOM 1110 O O . LEU A 1 142 ? 34.209 -9.753 -7.851 1.00 52.44 142 LEU A O 1
ATOM 1114 N N . TYR A 1 143 ? 32.635 -10.214 -9.393 1.00 56.00 143 TYR A N 1
ATOM 1115 C CA . TYR A 1 143 ? 33.167 -11.538 -9.746 1.00 56.00 143 TYR A CA 1
ATOM 1116 C C . TYR A 1 143 ? 33.685 -11.675 -11.186 1.00 56.00 143 TYR A C 1
ATOM 1118 O O . TYR A 1 143 ? 34.320 -12.687 -11.483 1.00 56.00 143 TYR A O 1
ATOM 1126 N N . GLU A 1 144 ? 33.503 -10.682 -12.064 1.00 54.03 144 GLU A N 1
ATOM 1127 C CA . GLU A 1 144 ? 33.967 -10.793 -13.461 1.00 54.03 144 GLU A CA 1
ATOM 1128 C C . GLU A 1 144 ? 35.392 -10.263 -13.726 1.00 54.03 144 GLU A C 1
ATOM 1130 O O . GLU A 1 144 ? 35.995 -10.612 -14.740 1.00 54.03 144 GLU A O 1
ATOM 1135 N N . GLU A 1 145 ? 36.022 -9.527 -12.805 1.00 50.81 145 GLU A N 1
ATOM 1136 C CA . GLU A 1 145 ? 37.429 -9.108 -12.949 1.00 50.81 145 GLU A CA 1
ATOM 1137 C C . GLU A 1 145 ? 38.393 -10.098 -12.270 1.00 50.81 145 GLU A C 1
ATOM 1139 O O . GLU A 1 145 ? 39.049 -9.787 -11.278 1.00 50.81 145 GLU A O 1
ATOM 1144 N N . GLY A 1 146 ? 38.488 -11.330 -12.781 1.00 50.16 146 GLY A N 1
ATOM 1145 C CA . GLY A 1 146 ? 39.423 -12.300 -12.190 1.00 50.16 146 GLY A CA 1
ATOM 1146 C C . GLY A 1 146 ? 39.796 -13.542 -12.990 1.00 50.16 146 GLY A C 1
ATOM 1147 O O . GLY A 1 146 ? 40.735 -14.231 -12.594 1.00 50.16 146 GLY A O 1
ATOM 1148 N N . VAL A 1 147 ? 39.135 -13.852 -14.109 1.00 48.59 147 VAL A N 1
ATOM 1149 C CA . VAL A 1 147 ? 39.431 -15.084 -14.864 1.00 48.59 147 VAL A CA 1
ATOM 1150 C C . VAL A 1 147 ? 39.716 -14.772 -16.327 1.00 48.59 147 VAL A C 1
ATOM 1152 O O . VAL A 1 147 ? 38.958 -15.096 -17.232 1.00 48.59 147 VAL A O 1
ATOM 1155 N N . SER A 1 148 ? 40.851 -14.123 -16.565 1.00 43.00 148 SER A N 1
ATOM 1156 C CA . SER A 1 148 ? 41.544 -14.147 -17.857 1.00 43.00 148 SER A CA 1
ATOM 1157 C C . SER A 1 148 ? 43.041 -13.948 -17.621 1.00 43.00 148 SER A C 1
ATOM 1159 O O . SER A 1 148 ? 43.605 -12.894 -17.896 1.00 43.00 148 SER A O 1
ATOM 1161 N N . GLN A 1 149 ? 43.685 -14.972 -17.061 1.00 41.31 149 GLN A N 1
ATOM 1162 C CA . GLN A 1 149 ? 45.118 -15.192 -17.247 1.00 41.31 149 GLN A CA 1
ATOM 1163 C C . GLN A 1 149 ? 45.299 -16.574 -17.879 1.00 41.31 149 GLN A C 1
ATOM 1165 O O . GLN A 1 149 ? 45.274 -17.594 -17.192 1.00 41.31 149 GLN A O 1
ATOM 1170 N N . THR A 1 150 ? 45.449 -16.579 -19.201 1.00 38.62 150 THR A N 1
ATOM 1171 C CA . THR A 1 150 ? 46.097 -17.643 -19.979 1.00 38.62 150 THR A CA 1
ATOM 1172 C C . THR A 1 150 ? 47.166 -17.004 -20.836 1.00 38.62 150 THR A C 1
ATOM 1174 O O . THR A 1 150 ? 46.817 -15.992 -21.488 1.00 38.62 150 THR A O 1
#